Protein AF-A0A1V5P3Q9-F1 (afdb_monomer_lite)

Secondary structure (DSSP, 8-state):
-B-SGGGGSTTHHHHHHHHHTS---B-SSTTTHHHHHHHHHHTTHHHHGGGPPP----------

Radius of gyration: 17.72 Å; chains: 1; bounding box: 52×25×39 Å

Foldseek 3Di:
DAAAPVLPPPCPQVVCCVVVVDRGDQDPHRHCVVVVVVVVCVVPVPVVVVVDDDDPPPPDPPDD

pLDDT: mean 92.04, std 10.96, range [60.59, 98.56]

Sequence (64 aa):
MLAGGASQLQGLPERLSEETRMHVYRADDPVTCVVRGAGAIVADLDRYHKVLSSTQRGALPRSR

Structure (mmCIF, N/CA/C/O backbone):
data_AF-A0A1V5P3Q9-F1
#
_entry.id   AF-A0A1V5P3Q9-F1
#
loop_
_atom_site.group_PDB
_atom_site.id
_atom_site.type_symbol
_atom_site.label_atom_id
_atom_site.label_alt_id
_atom_site.label_comp_id
_atom_site.label_asym_id
_atom_site.label_entity_id
_atom_site.label_seq_id
_atom_site.pdbx_PDB_ins_code
_atom_site.Cartn_x
_atom_site.Cartn_y
_atom_site.Cartn_z
_atom_site.occupancy
_atom_site.B_iso_or_equiv
_atom_site.auth_seq_id
_atom_site.auth_comp_id
_atom_site.auth_asym_id
_atom_site.auth_atom_id
_atom_site.pdbx_PDB_model_num
ATOM 1 N N . MET A 1 1 ? -8.207 3.135 1.515 1.00 92.62 1 MET A N 1
ATOM 2 C CA . MET A 1 1 ? -7.437 1.872 1.481 1.00 92.62 1 MET A CA 1
ATOM 3 C C . MET A 1 1 ? -6.021 2.160 1.957 1.00 92.62 1 MET A C 1
ATOM 5 O O . MET A 1 1 ? -5.478 3.182 1.559 1.00 92.62 1 MET A O 1
ATOM 9 N N . LEU A 1 2 ? -5.455 1.315 2.816 1.00 97.62 2 LEU A N 1
ATOM 10 C CA . LEU A 1 2 ? -4.098 1.421 3.343 1.00 97.62 2 LEU A CA 1
ATOM 11 C C . LEU A 1 2 ? -3.171 0.445 2.626 1.00 97.62 2 L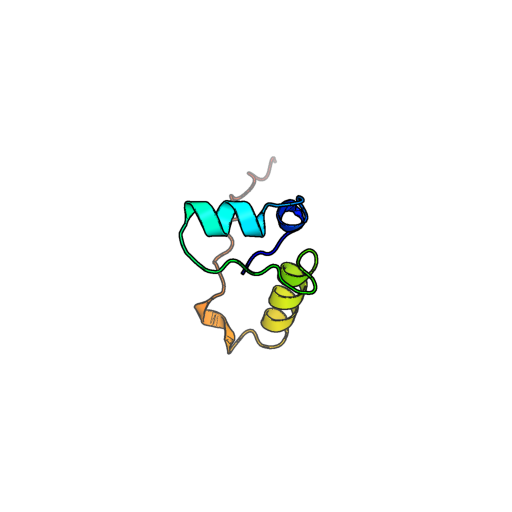EU A C 1
ATOM 13 O O . LEU A 1 2 ? -3.544 -0.689 2.326 1.00 97.62 2 LEU A O 1
ATOM 17 N N . ALA A 1 3 ? -1.954 0.916 2.408 1.00 97.56 3 ALA A N 1
ATOM 18 C CA . ALA A 1 3 ? -0.852 0.227 1.767 1.00 97.56 3 ALA A CA 1
ATOM 19 C C . ALA A 1 3 ? 0.435 0.497 2.565 1.00 97.56 3 ALA A C 1
ATOM 21 O O . ALA A 1 3 ? 0.484 1.390 3.412 1.00 97.56 3 ALA A O 1
ATOM 22 N N . GLY A 1 4 ? 1.486 -0.261 2.277 1.00 97.19 4 GLY A N 1
ATOM 23 C CA . GLY A 1 4 ? 2.788 -0.196 2.932 1.00 97.19 4 GLY A CA 1
ATOM 24 C C . GLY A 1 4 ? 2.882 -1.038 4.206 1.00 97.19 4 GLY A C 1
ATOM 25 O O . GLY A 1 4 ? 1.881 -1.402 4.821 1.00 97.19 4 GLY A O 1
ATOM 26 N N . GLY A 1 5 ? 4.113 -1.318 4.643 1.00 97.00 5 GLY A N 1
ATOM 27 C CA . GLY A 1 5 ? 4.371 -2.097 5.861 1.00 97.00 5 GLY A CA 1
ATOM 28 C C . GLY A 1 5 ? 3.798 -1.460 7.130 1.00 97.00 5 GLY A C 1
ATOM 29 O O . GLY A 1 5 ? 3.284 -2.168 7.989 1.00 97.00 5 GLY A O 1
ATOM 30 N N . ALA A 1 6 ? 3.779 -0.126 7.211 1.00 96.69 6 ALA A N 1
ATOM 31 C CA . ALA A 1 6 ? 3.191 0.597 8.340 1.00 96.69 6 ALA A CA 1
ATOM 32 C C . ALA A 1 6 ? 1.685 0.320 8.517 1.00 96.69 6 ALA A C 1
ATOM 34 O O . ALA A 1 6 ? 1.180 0.393 9.633 1.00 96.69 6 ALA A O 1
ATOM 35 N N . SER A 1 7 ? 0.973 -0.067 7.448 1.00 97.50 7 SER A N 1
ATOM 36 C CA . SER A 1 7 ? -0.453 -0.420 7.525 1.00 97.50 7 SER A CA 1
ATOM 37 C C . SER A 1 7 ? -0.747 -1.698 8.328 1.00 97.50 7 SER A C 1
ATOM 39 O O . SER A 1 7 ? -1.907 -1.974 8.620 1.00 97.50 7 SER A O 1
ATOM 41 N N . GLN A 1 8 ? 0.282 -2.477 8.684 1.00 96.44 8 GLN A N 1
ATOM 42 C CA . GLN A 1 8 ? 0.166 -3.707 9.475 1.00 96.44 8 GLN A CA 1
ATOM 43 C C . GLN A 1 8 ? 0.082 -3.453 10.985 1.00 96.44 8 GLN A C 1
ATOM 45 O O . GLN A 1 8 ? -0.143 -4.397 11.742 1.00 96.44 8 GLN A O 1
ATOM 50 N N . LEU A 1 9 ? 0.285 -2.210 11.436 1.00 97.75 9 LEU A N 1
ATOM 51 C CA . LEU A 1 9 ? 0.131 -1.870 12.846 1.00 97.75 9 LEU A CA 1
ATOM 52 C C . LEU A 1 9 ? -1.286 -2.216 13.315 1.00 97.75 9 LEU A C 1
ATOM 54 O O . LEU A 1 9 ? -2.280 -1.822 12.701 1.00 97.75 9 LEU A O 1
ATOM 58 N N . GLN A 1 10 ? -1.364 -2.969 14.411 1.00 98.00 10 GLN A N 1
ATOM 59 C CA . GLN A 1 10 ? -2.628 -3.421 14.976 1.00 98.00 10 GLN A CA 1
ATOM 60 C C . GLN A 1 10 ? -3.503 -2.219 15.348 1.00 98.00 10 GLN A C 1
ATOM 62 O O . GLN A 1 10 ? -3.046 -1.304 16.030 1.00 98.00 10 GLN A O 1
ATOM 67 N N . GLY A 1 11 ? -4.762 -2.229 14.910 1.00 96.81 11 GLY A N 1
ATOM 68 C CA . GLY A 1 11 ? -5.714 -1.161 15.215 1.00 96.81 11 GLY A CA 1
ATOM 69 C C . GLY A 1 11 ? -5.583 0.090 14.337 1.00 96.81 11 GLY A C 1
ATOM 70 O O . GLY A 1 11 ? -6.340 1.041 14.524 1.00 96.81 11 GLY A O 1
ATOM 71 N N . LEU A 1 12 ? -4.615 0.150 13.411 1.00 98.06 12 LEU A N 1
ATOM 72 C CA . LEU A 1 12 ? -4.392 1.349 12.599 1.00 98.06 12 LEU A CA 1
ATOM 73 C C . LEU A 1 12 ? -5.562 1.666 11.643 1.00 98.06 12 LEU A C 1
ATOM 75 O O . LEU A 1 12 ? -5.962 2.833 11.598 1.00 98.06 12 LEU A O 1
ATOM 79 N N . PRO A 1 13 ? -6.139 0.703 10.892 1.00 97.88 13 PRO A N 1
ATOM 80 C CA . PRO A 1 13 ? -7.334 0.964 10.088 1.00 97.88 13 PRO A CA 1
ATOM 81 C C . PRO A 1 13 ? -8.514 1.476 10.923 1.00 97.88 13 PRO A C 1
ATOM 83 O O . PRO A 1 13 ? -9.200 2.412 10.515 1.00 97.88 13 PRO A O 1
ATOM 86 N N . GLU A 1 14 ? -8.729 0.897 12.102 1.00 98.00 14 GLU A N 1
ATOM 87 C CA . GLU A 1 14 ? -9.819 1.244 13.012 1.00 98.00 14 GLU A CA 1
ATOM 88 C C . GLU A 1 14 ? -9.637 2.669 13.540 1.00 98.00 14 GLU A C 1
ATOM 90 O O . GLU A 1 14 ? -10.527 3.504 13.380 1.00 98.00 14 GLU A O 1
ATOM 95 N N . ARG A 1 15 ? -8.441 2.995 14.049 1.00 98.25 15 ARG A N 1
ATOM 96 C CA . ARG A 1 15 ? -8.124 4.333 14.562 1.00 98.25 15 ARG A CA 1
ATOM 97 C C . ARG A 1 15 ? -8.261 5.416 13.494 1.00 98.25 15 ARG A C 1
ATOM 99 O O . ARG A 1 15 ? -8.781 6.494 13.771 1.00 98.25 15 ARG A O 1
ATOM 106 N N . LEU A 1 16 ? -7.801 5.146 12.271 1.00 98.19 16 LEU A N 1
ATOM 107 C CA . LEU A 1 16 ? -7.970 6.081 11.158 1.00 98.19 16 LEU A CA 1
ATOM 108 C C . LEU A 1 16 ? -9.439 6.212 10.750 1.00 98.19 16 LEU A C 1
ATOM 110 O O . LEU A 1 16 ? -9.862 7.311 10.395 1.00 98.19 16 LEU A O 1
ATOM 114 N N . SER A 1 17 ? -10.219 5.131 10.816 1.00 98.44 1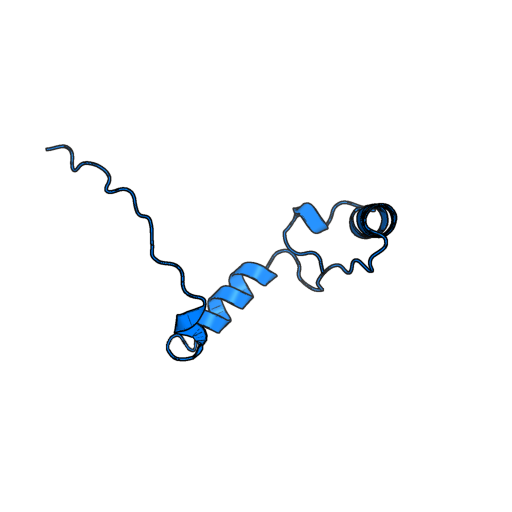7 SER A N 1
ATOM 115 C CA . SER A 1 17 ? -11.655 5.183 10.520 1.00 98.44 17 SER A CA 1
ATOM 116 C C . SER A 1 17 ? -12.407 6.060 11.520 1.00 98.44 17 SER A C 1
ATOM 118 O O . SER A 1 17 ? -13.231 6.877 11.114 1.00 98.44 17 SER A O 1
ATOM 120 N N . GLU A 1 18 ? -12.094 5.939 12.812 1.00 98.50 18 GLU A N 1
ATOM 121 C CA . GLU A 1 18 ? -12.678 6.763 13.879 1.00 98.50 18 GLU A CA 1
ATOM 122 C C . GLU A 1 18 ? -12.346 8.250 13.703 1.00 98.50 18 GLU A C 1
ATOM 124 O O . GLU A 1 18 ? -13.241 9.096 13.737 1.00 98.50 18 GLU A O 1
ATOM 129 N N . GLU A 1 19 ? -11.071 8.568 13.466 1.00 98.56 19 GLU A N 1
ATOM 130 C CA . GLU A 1 19 ? -10.595 9.952 13.365 1.00 98.56 19 GLU A CA 1
ATOM 131 C C . GLU A 1 19 ? -11.115 10.649 12.101 1.00 98.56 19 GLU A C 1
ATOM 133 O O . GLU A 1 19 ? -11.587 11.784 12.136 1.00 98.56 19 GLU A O 1
ATOM 138 N N . THR A 1 20 ? -11.055 9.957 10.961 1.00 98.12 20 THR A N 1
ATOM 139 C CA . THR A 1 20 ? -11.438 10.538 9.666 1.00 98.12 20 THR A CA 1
ATOM 140 C C . THR A 1 20 ? -12.936 10.459 9.394 1.00 98.12 20 THR A C 1
ATOM 142 O O . THR A 1 20 ? -13.424 11.144 8.497 1.00 98.12 20 THR A O 1
ATOM 145 N N . ARG A 1 21 ? -13.675 9.631 10.148 1.00 98.06 21 ARG A N 1
ATOM 146 C CA . ARG A 1 21 ? -15.084 9.279 9.889 1.00 98.06 21 ARG A CA 1
ATOM 147 C C . ARG A 1 21 ? -15.305 8.723 8.479 1.00 98.06 21 ARG A C 1
ATOM 149 O O . ARG A 1 21 ? -16.365 8.907 7.883 1.00 98.06 21 ARG A O 1
ATOM 156 N N . MET A 1 22 ? -14.294 8.053 7.938 1.00 98.25 22 MET A N 1
ATOM 157 C CA . MET A 1 22 ? -14.329 7.398 6.636 1.00 98.25 22 MET A CA 1
ATOM 158 C C . MET A 1 22 ? -14.013 5.917 6.794 1.00 98.25 22 MET A C 1
ATOM 160 O O . MET A 1 22 ? -13.296 5.515 7.705 1.00 98.25 22 MET A O 1
ATOM 164 N N . HIS A 1 23 ? -14.503 5.090 5.874 1.00 97.56 23 HIS A N 1
ATOM 165 C CA . HIS A 1 23 ? -14.128 3.682 5.858 1.00 97.56 23 HIS A CA 1
ATOM 166 C C . HIS A 1 23 ? -12.664 3.505 5.440 1.00 97.56 23 HIS A C 1
ATOM 168 O O . HIS A 1 23 ? -12.261 3.893 4.337 1.00 97.56 23 HIS A O 1
ATOM 174 N N . VAL A 1 24 ? -11.873 2.862 6.301 1.00 98.06 24 VAL A N 1
ATOM 175 C CA . VAL A 1 24 ? -10.468 2.556 6.035 1.00 98.06 24 VAL A CA 1
ATOM 176 C C . VAL A 1 24 ? -10.269 1.046 5.954 1.00 98.06 24 VAL A C 1
ATOM 178 O O . VAL A 1 24 ? -10.412 0.321 6.930 1.00 98.06 24 VAL A O 1
ATOM 181 N N . TYR A 1 25 ? -9.898 0.572 4.767 1.00 96.88 25 TYR A N 1
ATOM 182 C CA . TYR A 1 25 ? -9.618 -0.840 4.494 1.00 96.88 25 TYR A CA 1
ATOM 183 C C . TYR A 1 25 ? -8.123 -1.066 4.320 1.00 96.88 25 TYR A C 1
ATOM 185 O O . TYR A 1 25 ? -7.472 -0.266 3.649 1.00 96.88 25 TYR A O 1
ATOM 193 N N . ARG A 1 26 ? -7.573 -2.157 4.850 1.00 97.12 26 ARG A N 1
ATOM 194 C CA . ARG A 1 26 ? -6.211 -2.602 4.521 1.00 97.12 26 ARG A CA 1
ATOM 195 C C . ARG A 1 26 ? -6.231 -3.388 3.206 1.00 97.12 26 ARG A C 1
ATOM 197 O O . ARG A 1 26 ? -7.146 -4.172 2.991 1.00 97.12 26 ARG A O 1
ATOM 204 N N . ALA A 1 27 ? -5.247 -3.159 2.337 1.00 97.25 27 ALA A N 1
ATOM 205 C CA . ALA A 1 27 ? -5.055 -3.967 1.132 1.00 97.25 27 ALA A CA 1
ATOM 206 C C . ALA A 1 27 ? -4.760 -5.439 1.475 1.00 97.25 27 ALA A C 1
ATOM 208 O O . ALA A 1 27 ? -4.175 -5.703 2.523 1.00 97.25 27 ALA A O 1
ATOM 209 N N . ASP A 1 28 ? -5.076 -6.371 0.570 1.00 95.12 28 ASP A N 1
ATOM 210 C CA . ASP A 1 28 ? -4.792 -7.805 0.765 1.00 95.12 28 ASP A CA 1
ATOM 211 C C . ASP A 1 28 ? -3.285 -8.096 0.871 1.00 95.12 28 ASP A C 1
ATOM 213 O O . ASP A 1 28 ? -2.848 -8.862 1.726 1.00 95.12 28 ASP A O 1
ATOM 217 N N . ASP A 1 29 ? -2.478 -7.433 0.036 1.00 96.06 29 ASP A N 1
ATOM 218 C CA . ASP A 1 29 ? -1.014 -7.476 0.090 1.00 96.06 29 ASP A CA 1
ATOM 219 C C . ASP A 1 29 ? -0.449 -6.048 0.185 1.00 96.06 29 ASP A C 1
ATOM 221 O O . ASP A 1 29 ? -0.037 -5.453 -0.819 1.00 96.06 29 ASP A O 1
ATOM 225 N N . PRO A 1 30 ? -0.468 -5.445 1.388 1.00 96.88 30 PRO A N 1
ATOM 226 C CA . PRO A 1 30 ? -0.101 -4.049 1.559 1.00 96.88 30 PRO A CA 1
ATOM 227 C C . PRO A 1 30 ? 1.407 -3.825 1.426 1.00 96.88 30 PRO A C 1
ATOM 229 O O . PRO A 1 30 ? 1.831 -2.699 1.194 1.00 96.88 30 PRO A O 1
ATOM 232 N N . VAL A 1 31 ? 2.244 -4.854 1.572 1.00 97.62 31 VAL A N 1
ATOM 233 C CA . VAL A 1 31 ? 3.702 -4.680 1.514 1.00 97.62 31 VAL A CA 1
ATOM 234 C C . VAL A 1 31 ? 4.183 -4.640 0.066 1.00 97.62 31 VAL A C 1
ATOM 236 O O . VAL A 1 31 ? 5.031 -3.812 -0.267 1.00 97.62 31 VAL A O 1
ATOM 239 N N . THR A 1 32 ? 3.628 -5.476 -0.816 1.00 97.25 32 THR A N 1
ATOM 240 C CA . THR A 1 32 ? 4.082 -5.541 -2.216 1.00 97.25 32 THR A CA 1
ATOM 241 C C . THR A 1 32 ? 3.265 -4.675 -3.178 1.00 97.25 32 THR A C 1
ATOM 243 O O . THR A 1 32 ? 3.670 -4.492 -4.330 1.00 97.25 32 THR A O 1
ATOM 246 N N . CYS A 1 33 ? 2.136 -4.102 -2.743 1.00 96.75 33 CYS A N 1
ATOM 247 C CA . CYS A 1 33 ? 1.214 -3.370 -3.620 1.00 96.75 33 CYS A CA 1
ATOM 248 C C . CYS A 1 33 ? 1.892 -2.277 -4.465 1.00 96.75 33 CYS A C 1
ATOM 250 O O . CYS A 1 33 ? 1.537 -2.100 -5.630 1.00 96.75 33 CYS A O 1
ATOM 252 N N . VAL A 1 34 ? 2.898 -1.584 -3.917 1.00 95.69 34 VAL A N 1
ATOM 253 C CA . VAL A 1 34 ? 3.624 -0.517 -4.623 1.0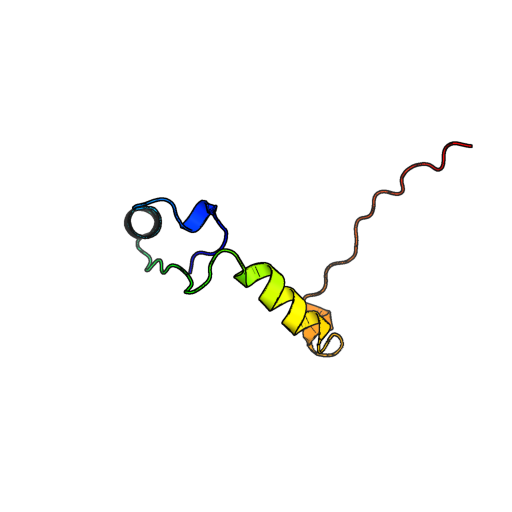0 95.69 34 VAL A CA 1
ATOM 254 C C . VAL A 1 34 ? 4.441 -1.077 -5.787 1.00 95.69 34 VAL A C 1
ATOM 256 O O . VAL A 1 34 ? 4.287 -0.620 -6.917 1.00 95.69 34 VAL A O 1
ATOM 259 N N . VAL A 1 35 ? 5.283 -2.087 -5.543 1.00 96.88 35 VAL A N 1
ATOM 260 C CA . VAL A 1 35 ? 6.140 -2.656 -6.597 1.00 96.88 35 VAL A CA 1
ATOM 261 C C . VAL A 1 35 ? 5.321 -3.396 -7.654 1.00 96.88 35 VAL A C 1
ATOM 263 O O . VAL A 1 35 ? 5.644 -3.325 -8.837 1.00 96.88 35 VAL A O 1
ATOM 266 N N . ARG A 1 36 ? 4.210 -4.036 -7.267 1.00 97.06 36 ARG A N 1
ATOM 267 C CA . ARG A 1 36 ? 3.290 -4.677 -8.219 1.00 97.06 36 ARG A CA 1
ATOM 268 C C . ARG A 1 36 ? 2.595 -3.649 -9.113 1.00 97.06 36 ARG A C 1
ATOM 270 O O . ARG A 1 36 ? 2.522 -3.856 -10.321 1.00 97.06 36 ARG A O 1
ATOM 277 N N . GLY A 1 37 ? 2.151 -2.525 -8.546 1.00 95.44 37 GLY A N 1
ATOM 278 C CA . GLY A 1 37 ? 1.609 -1.404 -9.318 1.00 95.44 37 GLY A CA 1
ATOM 279 C C . GLY A 1 37 ? 2.645 -0.799 -10.270 1.00 95.44 37 GLY A C 1
ATOM 280 O O . GLY A 1 37 ? 2.351 -0.590 -11.444 1.00 95.44 37 GLY A O 1
ATOM 281 N N . ALA A 1 38 ? 3.882 -0.605 -9.804 1.00 96.31 38 ALA A N 1
ATOM 282 C CA . ALA A 1 38 ? 4.982 -0.151 -10.653 1.00 96.31 38 ALA A CA 1
ATOM 283 C C . ALA A 1 38 ? 5.265 -1.131 -11.807 1.00 96.31 38 ALA A C 1
ATOM 285 O O . ALA A 1 38 ? 5.395 -0.705 -12.952 1.00 96.31 38 ALA A O 1
ATOM 286 N N . GLY A 1 39 ? 5.287 -2.440 -11.539 1.00 97.31 39 GLY A N 1
ATOM 287 C CA . GLY A 1 39 ? 5.437 -3.468 -12.573 1.00 97.31 39 GLY A CA 1
ATOM 288 C C . GLY A 1 39 ? 4.314 -3.440 -13.615 1.00 97.31 39 GLY A C 1
ATOM 289 O O . GLY A 1 39 ? 4.582 -3.566 -14.808 1.00 97.31 39 GLY A O 1
ATOM 290 N N . ALA A 1 40 ? 3.069 -3.197 -13.191 1.00 96.62 40 ALA A N 1
ATOM 291 C CA . ALA A 1 40 ? 1.934 -3.046 -14.102 1.00 96.62 40 ALA A CA 1
ATOM 292 C C . ALA A 1 40 ? 2.050 -1.805 -15.006 1.00 96.62 40 ALA A C 1
ATOM 294 O O . ALA A 1 40 ? 1.607 -1.848 -16.152 1.00 96.62 40 ALA A O 1
ATOM 295 N N . ILE A 1 41 ? 2.663 -0.721 -14.516 1.00 97.06 41 ILE A N 1
ATOM 296 C CA . ILE A 1 41 ? 2.950 0.477 -15.321 1.00 97.06 41 ILE A CA 1
ATOM 297 C C . ILE A 1 41 ? 4.051 0.193 -16.345 1.00 97.06 41 ILE A C 1
ATOM 299 O O . ILE A 1 41 ? 3.904 0.546 -17.512 1.00 97.06 41 ILE A O 1
ATOM 303 N N . VAL A 1 42 ? 5.134 -0.472 -15.929 1.00 96.56 42 VAL A N 1
ATOM 304 C CA . VAL A 1 42 ? 6.256 -0.830 -16.818 1.00 96.56 42 VAL A CA 1
ATOM 305 C C . VAL A 1 42 ? 5.799 -1.706 -17.986 1.00 96.56 42 VAL A C 1
ATOM 307 O O . VAL A 1 42 ? 6.358 -1.604 -19.074 1.00 96.56 42 VAL A O 1
ATOM 310 N N . ALA A 1 43 ? 4.765 -2.525 -17.790 1.00 97.56 43 ALA A N 1
ATOM 311 C CA . ALA A 1 43 ? 4.195 -3.352 -18.848 1.00 97.56 43 ALA A CA 1
ATOM 312 C C . ALA A 1 43 ? 3.504 -2.552 -19.976 1.00 97.56 43 ALA A C 1
ATOM 314 O O . ALA A 1 43 ? 3.263 -3.123 -21.036 1.00 97.56 43 ALA A O 1
ATOM 315 N N . ASP A 1 44 ? 3.166 -1.271 -19.768 1.00 97.25 44 ASP A N 1
ATOM 316 C CA . ASP A 1 44 ? 2.453 -0.440 -20.751 1.00 97.25 44 ASP A CA 1
ATOM 317 C C . ASP A 1 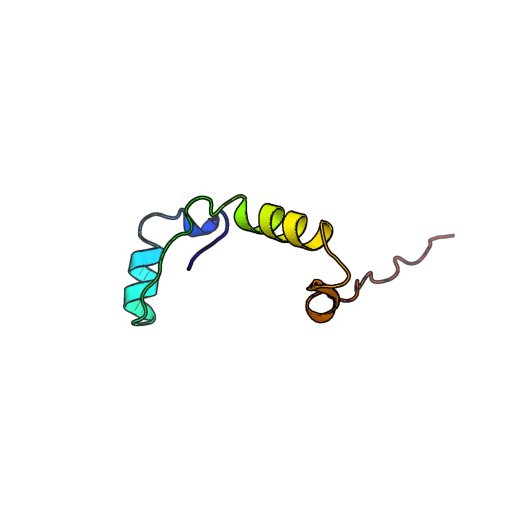44 ? 2.689 1.068 -20.519 1.00 97.25 44 ASP A C 1
ATOM 319 O O . ASP A 1 44 ? 1.825 1.813 -20.043 1.00 97.25 44 ASP A O 1
ATOM 323 N N . LEU A 1 45 ? 3.902 1.528 -20.828 1.00 96.12 45 LEU A N 1
ATOM 324 C C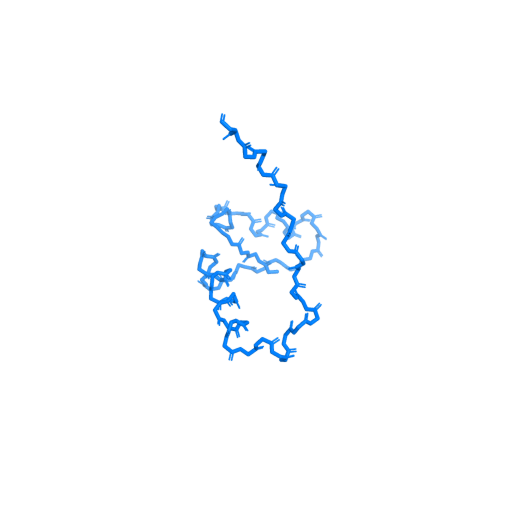A . LEU A 1 45 ? 4.316 2.909 -20.565 1.00 96.12 45 LEU A CA 1
ATOM 325 C C . LEU A 1 45 ? 3.537 3.943 -21.388 1.00 96.12 45 LEU A C 1
ATOM 327 O O . LEU A 1 45 ? 3.257 5.029 -20.878 1.00 96.12 45 LEU A O 1
ATOM 331 N N . ASP A 1 46 ? 3.153 3.609 -22.621 1.00 96.31 46 ASP A N 1
ATOM 332 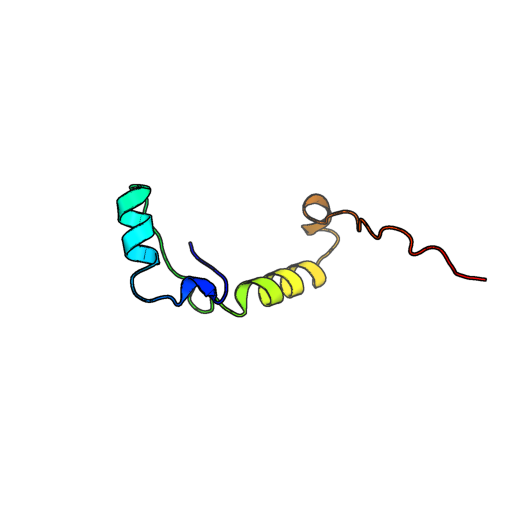C CA . ASP A 1 46 ? 2.424 4.525 -23.502 1.00 96.31 46 ASP A CA 1
ATOM 333 C C . ASP A 1 46 ? 1.034 4.832 -22.942 1.00 96.31 46 ASP A C 1
ATOM 335 O O . ASP A 1 46 ? 0.627 5.999 -22.875 1.00 96.31 46 ASP A O 1
ATOM 339 N N . ARG A 1 47 ? 0.316 3.814 -22.446 1.00 97.12 47 ARG A N 1
ATOM 340 C CA . ARG A 1 47 ? -0.976 4.024 -21.781 1.00 97.12 47 ARG A CA 1
ATOM 341 C C . ARG A 1 47 ? -0.839 4.870 -20.519 1.00 97.12 47 ARG A C 1
ATOM 343 O O . ARG A 1 47 ? -1.687 5.727 -20.265 1.00 97.12 47 ARG A O 1
ATOM 350 N N . TYR A 1 48 ? 0.213 4.649 -19.732 1.00 96.12 48 TYR A N 1
ATOM 351 C CA . TYR A 1 48 ? 0.392 5.288 -18.426 1.00 96.12 48 TYR A CA 1
ATOM 352 C C . TYR A 1 48 ? 1.258 6.557 -18.443 1.00 96.12 48 TYR A C 1
ATOM 354 O O . TYR A 1 48 ? 1.541 7.104 -17.378 1.00 96.12 48 TYR A O 1
ATOM 362 N N . HIS A 1 49 ? 1.624 7.093 -19.612 1.00 94.62 49 HIS A N 1
ATOM 363 C CA . HIS A 1 49 ? 2.548 8.233 -19.726 1.00 94.62 49 HIS A CA 1
ATOM 364 C C . HIS A 1 49 ? 2.172 9.448 -18.854 1.00 94.62 49 HIS A C 1
ATOM 366 O O . HIS A 1 49 ? 3.051 10.136 -18.345 1.00 94.62 49 HIS A O 1
ATOM 372 N N . LYS A 1 50 ? 0.872 9.698 -18.632 1.00 95.25 50 LYS A N 1
ATOM 373 C CA . LYS A 1 50 ? 0.373 10.845 -17.846 1.00 95.25 50 LYS A CA 1
ATOM 374 C C . LYS A 1 50 ? 0.694 10.776 -16.354 1.00 95.25 50 LYS A C 1
ATOM 376 O O . LYS A 1 50 ? 0.660 11.809 -15.695 1.00 95.25 50 LYS A O 1
ATOM 381 N N . VAL A 1 51 ? 0.945 9.583 -15.814 1.00 94.06 51 VAL A N 1
ATOM 382 C CA . VAL A 1 51 ? 1.234 9.388 -14.381 1.00 94.06 51 VAL A CA 1
ATOM 383 C C . VAL A 1 51 ? 2.726 9.199 -14.099 1.00 94.06 51 VAL A C 1
ATOM 385 O O . VAL A 1 51 ? 3.118 9.072 -12.941 1.00 94.06 51 VAL A O 1
ATOM 388 N N . LEU A 1 52 ? 3.567 9.189 -15.138 1.00 92.56 52 LEU A N 1
ATOM 389 C CA . LEU A 1 52 ? 5.015 9.100 -14.989 1.00 92.56 52 LEU A CA 1
ATOM 390 C C . LEU A 1 52 ? 5.573 10.452 -14.535 1.00 92.56 52 LEU A C 1
ATOM 392 O O . LEU A 1 52 ? 5.305 11.489 -15.138 1.00 92.56 52 LEU A O 1
ATOM 396 N N . SER A 1 53 ? 6.377 10.445 -13.474 1.00 89.31 53 SER A N 1
ATOM 397 C CA . SER A 1 53 ? 7.074 11.641 -13.005 1.00 89.31 53 SER A CA 1
ATOM 398 C C . SER A 1 53 ? 8.423 11.808 -13.708 1.00 89.31 53 SER A C 1
ATOM 400 O O . SER A 1 53 ? 9.125 10.841 -14.013 1.00 89.31 53 SER A O 1
ATOM 402 N N . SER A 1 54 ? 8.827 13.058 -13.943 1.00 86.38 54 SER A N 1
ATOM 403 C CA . SER A 1 54 ? 10.185 13.359 -14.395 1.00 86.38 54 SER A CA 1
ATOM 404 C C . SER A 1 54 ? 11.186 13.006 -13.297 1.00 86.38 54 SER A C 1
ATOM 406 O O . SER A 1 54 ? 10.990 13.367 -12.134 1.00 86.38 54 SER A O 1
ATOM 408 N N . THR A 1 55 ? 12.298 12.362 -13.646 1.00 83.50 55 THR A N 1
ATOM 409 C CA . THR A 1 55 ? 13.342 12.070 -12.660 1.00 83.50 55 THR A CA 1
ATOM 410 C C . THR A 1 55 ? 14.061 13.358 -12.243 1.00 83.50 55 THR A C 1
ATOM 412 O O . THR A 1 55 ? 14.891 13.869 -12.992 1.00 83.50 55 THR A O 1
ATOM 415 N N . GLN A 1 56 ? 13.815 13.856 -11.028 1.00 71.75 56 GLN A N 1
ATOM 416 C CA . GLN A 1 56 ? 14.674 14.863 -10.394 1.00 71.75 56 GLN A CA 1
ATOM 417 C C . GLN A 1 56 ? 15.940 14.182 -9.860 1.00 71.75 56 GLN A C 1
ATOM 419 O O . GLN A 1 56 ? 16.108 13.959 -8.665 1.00 71.75 56 GLN A O 1
ATOM 424 N N . ARG A 1 57 ? 16.842 13.794 -10.762 1.00 68.81 57 ARG A N 1
ATOM 425 C CA . ARG A 1 57 ? 18.215 13.473 -10.371 1.00 68.81 57 ARG A CA 1
ATOM 426 C C . ARG A 1 57 ? 18.954 14.801 -10.276 1.00 68.81 57 ARG A C 1
ATOM 428 O O . ARG A 1 57 ? 19.339 15.352 -11.302 1.00 68.81 57 ARG A O 1
ATOM 435 N N . GLY A 1 58 ? 19.128 15.320 -9.059 1.00 62.34 58 GLY A N 1
ATOM 436 C CA . GLY A 1 58 ? 20.140 16.345 -8.817 1.00 62.34 58 GLY A CA 1
ATOM 437 C C . GLY A 1 58 ? 21.453 15.821 -9.391 1.00 62.34 58 GLY A C 1
ATOM 438 O O . GLY A 1 58 ? 21.887 14.727 -9.025 1.00 62.34 58 GLY A O 1
ATOM 439 N N . ALA A 1 59 ? 22.014 16.521 -10.377 1.00 63.25 59 ALA A N 1
ATOM 440 C CA . ALA A 1 59 ? 23.262 16.104 -10.986 1.00 63.25 59 ALA A CA 1
ATOM 441 C C . ALA A 1 59 ? 24.318 16.093 -9.876 1.00 63.25 59 ALA A C 1
ATOM 443 O O . ALA A 1 59 ? 24.678 17.146 -9.356 1.00 63.25 59 ALA A O 1
ATOM 444 N N . LEU A 1 60 ? 24.778 14.906 -9.472 1.00 66.56 60 LEU A N 1
ATOM 445 C CA . LEU A 1 60 ? 25.973 14.802 -8.645 1.00 66.56 60 LEU A CA 1
ATOM 446 C C . LEU A 1 60 ? 27.091 15.525 -9.417 1.00 66.56 60 LEU A C 1
ATOM 448 O O . LEU A 1 60 ? 27.313 15.182 -10.587 1.00 66.56 60 LEU A O 1
ATOM 452 N N . PRO A 1 61 ? 27.760 16.537 -8.834 1.00 63.28 61 PRO A N 1
ATOM 453 C CA . PRO A 1 61 ? 28.878 17.174 -9.503 1.00 63.28 61 PRO A CA 1
ATOM 454 C C . PRO A 1 61 ? 29.915 16.091 -9.786 1.00 63.28 61 PRO A C 1
ATOM 456 O O . PRO A 1 61 ? 30.349 15.387 -8.874 1.00 63.28 61 PRO A O 1
ATOM 459 N N . ARG A 1 62 ? 30.284 15.919 -11.060 1.00 64.56 62 ARG A N 1
ATOM 460 C CA . ARG A 1 62 ? 31.389 15.034 -11.431 1.00 64.56 62 ARG A CA 1
ATOM 461 C C . ARG A 1 62 ? 32.649 15.648 -10.829 1.00 64.56 62 ARG A C 1
ATOM 463 O O . ARG A 1 62 ? 33.156 16.631 -11.365 1.00 64.56 62 ARG A O 1
ATOM 470 N N . SER A 1 63 ? 33.113 15.108 -9.704 1.00 72.44 63 SER A N 1
ATOM 471 C CA . SER A 1 63 ? 34.451 15.389 -9.197 1.00 72.44 63 SER A CA 1
ATOM 472 C C . SER A 1 63 ? 35.437 14.969 -10.284 1.00 72.44 63 SER A C 1
ATOM 474 O O . SER A 1 63 ? 35.455 13.800 -10.682 1.00 72.44 63 SER A O 1
ATOM 476 N N . ARG A 1 64 ? 36.157 15.952 -10.826 1.00 60.59 64 ARG A N 1
ATOM 477 C CA . ARG A 1 64 ? 37.382 15.719 -11.589 1.00 60.59 64 ARG A CA 1
ATOM 478 C C . ARG A 1 64 ? 38.450 15.129 -10.681 1.00 60.59 64 ARG A C 1
ATOM 480 O O . ARG A 1 64 ? 38.449 15.502 -9.488 1.00 60.59 64 ARG A O 1
#